Protein AF-A0A6D2JZU4-F1 (afdb_monomer_lite)

InterPro domains:
  IPR001251 CRAL-TRIO lipid binding domain [PF00650] (1-84)
  IPR001251 CRAL-TRIO lipid binding domain [PS50191] (1-86)
  IPR001251 CRAL-TRIO lipid binding domain [cd00170] (1-84)
  IPR036865 CRAL-TRIO lipid binding domain superfamily [G3DSA:3.40.525.10] (1-86)
  IPR036865 CRAL-TRIO lipid binding domain superfamily [SSF52087] (1-85)
  IPR052578 Phosphatidylinositol Transfer CRAL-TRIO Domain-Containing Protein [PTHR45824] (1-85)

pLDDT: mean 77.16, std 12.14, range [35.0, 92.06]

Structure (mmCIF, N/CA/C/O backbone):
data_AF-A0A6D2JZU4-F1
#
_entry.id   AF-A0A6D2JZU4-F1
#
loop_
_atom_site.group_PDB
_atom_site.id
_atom_site.type_symbol
_atom_site.label_atom_id
_atom_site.label_alt_id
_atom_site.label_comp_id
_atom_site.label_asym_id
_atom_site.label_entity_id
_atom_site.label_seq_id
_atom_site.pdbx_PDB_ins_code
_atom_site.Cartn_x
_atom_site.Cartn_y
_atom_site.Cartn_z
_atom_site.occupancy
_atom_site.B_iso_or_equiv
_atom_site.auth_seq_id
_atom_site.auth_comp_id
_atom_site.auth_asym_id
_atom_site.auth_atom_id
_atom_site.pdbx_PDB_model_num
ATOM 1 N N . MET A 1 1 ? 5.532 11.090 -5.538 1.00 83.31 1 MET A N 1
ATOM 2 C CA . MET A 1 1 ? 5.057 11.039 -4.135 1.00 83.31 1 MET A CA 1
ATOM 3 C C . MET A 1 1 ? 3.892 11.962 -3.827 1.00 83.31 1 MET A C 1
ATOM 5 O O . MET A 1 1 ? 2.898 11.460 -3.330 1.00 83.31 1 MET A O 1
ATOM 9 N N . LYS A 1 2 ? 3.936 13.252 -4.184 1.00 87.19 2 LYS A N 1
ATOM 10 C CA . LYS A 1 2 ? 2.812 14.188 -3.959 1.00 87.19 2 LYS A CA 1
ATOM 11 C C . LYS A 1 2 ? 1.449 13.668 -4.451 1.00 87.19 2 LYS A C 1
ATOM 13 O O . LYS A 1 2 ? 0.461 13.786 -3.740 1.00 87.19 2 LYS A O 1
ATOM 18 N N . HIS A 1 3 ? 1.424 13.025 -5.620 1.00 87.06 3 HIS A N 1
ATOM 19 C CA . HIS A 1 3 ? 0.204 12.429 -6.168 1.00 87.06 3 HIS A CA 1
ATOM 20 C C . HIS A 1 3 ? -0.383 11.320 -5.273 1.00 87.06 3 HIS A C 1
ATOM 22 O O . HIS A 1 3 ? -1.597 11.276 -5.099 1.00 87.06 3 HIS A O 1
ATOM 28 N N . LEU A 1 4 ? 0.453 10.467 -4.667 1.00 86.00 4 LEU A N 1
ATOM 29 C CA . LEU A 1 4 ? -0.013 9.417 -3.754 1.00 86.00 4 LEU A CA 1
ATOM 30 C C . LEU A 1 4 ? -0.692 10.033 -2.527 1.00 86.00 4 LEU A C 1
ATOM 32 O O . LEU A 1 4 ? -1.799 9.645 -2.189 1.00 86.00 4 LEU A O 1
ATOM 36 N N . VAL A 1 5 ? -0.054 11.025 -1.900 1.00 89.62 5 VAL A N 1
ATOM 37 C CA . VAL A 1 5 ? -0.605 11.708 -0.717 1.00 89.62 5 VAL A CA 1
ATOM 38 C C . VAL A 1 5 ? -1.952 12.359 -1.035 1.00 89.62 5 VAL A C 1
ATOM 40 O O . VAL A 1 5 ? -2.893 12.228 -0.260 1.00 89.62 5 VAL A O 1
ATOM 43 N N . TYR A 1 6 ? -2.065 13.004 -2.199 1.00 91.81 6 TYR A N 1
ATOM 44 C CA . TYR A 1 6 ? -3.320 13.598 -2.655 1.00 91.81 6 TYR A CA 1
ATOM 45 C C . TYR A 1 6 ? -4.435 12.554 -2.830 1.00 91.81 6 TYR A C 1
ATOM 47 O O . TYR A 1 6 ? -5.544 12.756 -2.342 1.00 91.81 6 TYR A O 1
ATOM 55 N N . LEU A 1 7 ? -4.136 11.422 -3.479 1.00 90.25 7 LEU A N 1
ATOM 56 C CA . LEU A 1 7 ? -5.107 10.338 -3.659 1.00 90.25 7 LEU A CA 1
ATOM 57 C C . LEU A 1 7 ? -5.547 9.736 -2.323 1.00 90.25 7 LEU A C 1
ATOM 59 O O . LEU A 1 7 ? -6.736 9.513 -2.134 1.00 90.25 7 LEU A O 1
ATOM 63 N N . LEU A 1 8 ? -4.614 9.520 -1.392 1.00 88.88 8 LEU A N 1
ATOM 64 C CA . LEU A 1 8 ? -4.923 8.983 -0.066 1.00 88.88 8 LEU A CA 1
ATOM 65 C C . LEU A 1 8 ? -5.808 9.933 0.740 1.00 88.88 8 LEU A C 1
ATOM 67 O O . LEU A 1 8 ? -6.811 9.498 1.297 1.00 88.88 8 LEU A O 1
ATOM 71 N N . GLY A 1 9 ? -5.474 11.226 0.768 1.00 89.25 9 GLY A N 1
ATOM 72 C CA . GLY A 1 9 ? -6.284 12.230 1.459 1.00 89.25 9 GLY A CA 1
ATOM 73 C C . GLY A 1 9 ? -7.711 12.275 0.917 1.00 89.25 9 GLY A C 1
ATOM 74 O O . GLY A 1 9 ? -8.664 12.219 1.688 1.00 89.25 9 GLY A O 1
ATOM 75 N N . ASN A 1 10 ? -7.864 12.281 -0.408 1.00 92.06 10 ASN A N 1
ATOM 76 C CA . ASN A 1 10 ? -9.184 12.245 -1.029 1.00 92.06 10 ASN A CA 1
ATOM 77 C C . ASN A 1 10 ? -9.927 10.936 -0.762 1.00 92.06 10 ASN A C 1
ATOM 79 O O . ASN A 1 10 ? -11.120 10.977 -0.491 1.00 92.06 10 ASN A O 1
ATOM 83 N N . ALA A 1 11 ? -9.257 9.785 -0.826 1.00 88.94 11 ALA A N 1
ATOM 84 C CA . ALA A 1 11 ? -9.896 8.499 -0.561 1.00 88.94 11 ALA A CA 1
ATOM 85 C C . ALA A 1 11 ? -10.458 8.439 0.866 1.00 88.94 11 ALA A C 1
ATOM 87 O O . ALA A 1 11 ? -11.596 8.027 1.045 1.00 88.94 11 ALA A O 1
ATOM 88 N N . ILE A 1 12 ? -9.699 8.922 1.857 1.00 88.25 12 ILE A N 1
ATOM 89 C CA . ILE A 1 12 ? -10.136 8.972 3.260 1.00 88.25 12 ILE A CA 1
ATOM 90 C C . ILE A 1 12 ? -11.326 9.918 3.439 1.00 88.25 12 ILE A C 1
ATOM 92 O O . ILE A 1 12 ? -12.278 9.567 4.122 1.00 88.25 12 ILE A O 1
ATOM 96 N N . LEU A 1 13 ? -11.299 11.094 2.806 1.00 90.31 13 LEU A N 1
ATOM 97 C CA . LEU A 1 13 ? -12.402 12.060 2.885 1.00 90.31 13 LEU A CA 1
ATOM 98 C C . LEU A 1 13 ? -13.712 11.552 2.267 1.00 90.31 13 LEU A C 1
ATOM 100 O O . LEU A 1 13 ? -14.765 12.100 2.567 1.00 90.31 13 LEU A O 1
ATOM 104 N N . ASN A 1 14 ? -13.644 10.552 1.386 1.00 91.06 14 ASN A N 1
ATOM 105 C CA . ASN A 1 14 ? -14.806 9.972 0.714 1.00 91.06 14 ASN A CA 1
ATOM 106 C C . ASN A 1 14 ? -15.202 8.598 1.283 1.00 91.06 14 ASN A C 1
ATOM 108 O O . ASN A 1 14 ? -16.024 7.908 0.677 1.00 91.06 14 ASN A O 1
ATOM 112 N N . LEU A 1 15 ? -14.618 8.175 2.409 1.00 89.25 15 LEU A N 1
ATOM 113 C CA . LEU A 1 15 ? -15.080 6.980 3.107 1.00 89.25 15 LEU A CA 1
ATOM 114 C C . LEU A 1 15 ? -16.470 7.228 3.722 1.00 89.25 15 LEU A C 1
ATOM 116 O O . LEU A 1 15 ? -16.728 8.330 4.207 1.00 89.25 15 LEU A O 1
ATOM 120 N N . PRO A 1 16 ? -17.362 6.222 3.718 1.00 91.75 16 PRO A N 1
ATOM 121 C CA . PRO A 1 16 ? -18.575 6.246 4.531 1.00 91.75 16 PRO A CA 1
ATOM 122 C C . PRO A 1 16 ? -18.265 6.456 6.020 1.00 91.75 16 PRO A C 1
ATOM 124 O O . PRO A 1 16 ? -17.217 6.019 6.495 1.00 91.75 16 PRO A O 1
ATOM 127 N N . ASP A 1 17 ? -19.194 7.066 6.761 1.00 85.69 17 ASP A N 1
ATOM 128 C CA . ASP A 1 17 ? -19.010 7.441 8.175 1.00 85.69 17 ASP A CA 1
ATOM 129 C C . ASP A 1 17 ? -18.667 6.256 9.106 1.00 85.69 17 ASP A C 1
ATOM 131 O O . ASP A 1 17 ? -18.112 6.453 10.185 1.00 85.69 17 ASP A O 1
ATOM 135 N N . ASP A 1 18 ? -18.986 5.024 8.703 1.00 87.44 18 ASP A N 1
ATOM 136 C CA . ASP A 1 18 ? -18.742 3.779 9.438 1.00 87.44 18 ASP A CA 1
ATOM 137 C C . ASP A 1 18 ? -17.519 2.986 8.937 1.00 87.44 18 ASP A C 1
ATOM 139 O O . ASP A 1 18 ? -17.230 1.902 9.447 1.00 87.44 18 ASP A O 1
ATOM 143 N N . GLN A 1 19 ? -16.801 3.496 7.934 1.00 86.88 19 GLN A N 1
ATOM 144 C CA . GLN A 1 19 ? -15.672 2.810 7.311 1.00 86.88 19 GLN A CA 1
ATOM 145 C C . GLN A 1 19 ? -14.365 3.545 7.585 1.00 86.88 19 GLN A C 1
ATOM 147 O O . GLN A 1 19 ? -14.097 4.627 7.074 1.00 86.88 19 GLN A O 1
ATOM 152 N N . GLU A 1 20 ? -13.490 2.902 8.350 1.00 85.00 20 GLU A N 1
ATOM 153 C CA . GLU A 1 20 ? -12.166 3.437 8.672 1.00 85.00 20 GLU A CA 1
ATOM 154 C C . GLU A 1 20 ? -11.056 2.948 7.738 1.00 85.00 20 GLU A C 1
ATOM 156 O O . GLU A 1 20 ? -9.936 3.475 7.764 1.00 85.00 20 GLU A O 1
ATOM 161 N N . GLN A 1 21 ? -11.353 1.925 6.936 1.00 85.75 21 GLN A N 1
ATOM 162 C CA . GLN A 1 21 ? -10.391 1.219 6.105 1.00 85.75 21 GLN A CA 1
ATOM 163 C C . GLN A 1 21 ? -10.885 1.111 4.661 1.00 85.75 21 GLN A C 1
ATOM 165 O O . GLN A 1 21 ? -12.079 1.118 4.381 1.00 85.75 21 GLN A O 1
ATOM 170 N N . MET A 1 22 ? -9.948 0.978 3.729 1.00 86.56 22 MET A N 1
ATOM 171 C CA . MET A 1 22 ? -10.217 0.865 2.297 1.00 86.56 22 MET A CA 1
ATOM 172 C C . MET A 1 22 ? -9.546 -0.373 1.700 1.00 86.56 22 MET A C 1
ATOM 174 O O . MET A 1 22 ? -8.504 -0.838 2.172 1.00 86.56 22 MET A O 1
ATOM 178 N N . CYS A 1 23 ? -10.148 -0.889 0.629 1.00 86.12 23 CYS A N 1
ATOM 179 C CA . CYS A 1 23 ? -9.589 -1.962 -0.186 1.00 86.12 23 CYS A CA 1
ATOM 180 C C . CYS A 1 23 ? -8.816 -1.365 -1.360 1.00 86.12 23 CYS A C 1
ATOM 182 O O . CYS A 1 23 ? -9.293 -0.430 -2.003 1.00 86.12 23 CYS A O 1
ATOM 184 N N . TRP A 1 24 ? -7.631 -1.891 -1.654 1.00 85.62 24 TRP A N 1
ATOM 185 C CA . TRP A 1 24 ? -6.805 -1.412 -2.761 1.00 85.62 24 TRP A CA 1
ATOM 186 C C . TRP A 1 24 ? -6.762 -2.444 -3.875 1.00 85.62 24 TRP A C 1
ATOM 188 O O . TRP A 1 24 ? -6.554 -3.623 -3.613 1.00 85.62 24 TRP A O 1
ATOM 198 N N . LEU A 1 25 ? -6.901 -1.995 -5.118 1.00 87.31 25 LEU A N 1
ATOM 199 C CA . LEU A 1 25 ? -6.593 -2.790 -6.299 1.00 87.31 25 LEU A CA 1
ATOM 200 C C . LEU A 1 25 ? -5.337 -2.207 -6.940 1.00 87.31 25 LEU A C 1
ATOM 202 O O . LEU A 1 25 ? -5.334 -1.052 -7.361 1.00 87.31 25 LEU A O 1
ATOM 206 N N . ILE A 1 26 ? -4.271 -2.998 -6.985 1.00 83.69 26 ILE A N 1
ATOM 207 C CA . ILE A 1 26 ? -3.004 -2.611 -7.598 1.00 83.69 26 ILE A CA 1
ATOM 208 C C . ILE A 1 26 ? -2.846 -3.424 -8.875 1.00 83.69 26 ILE A C 1
ATOM 210 O O . ILE A 1 26 ? -2.663 -4.641 -8.827 1.00 83.69 26 ILE A O 1
ATOM 214 N N . ASP A 1 27 ? -2.941 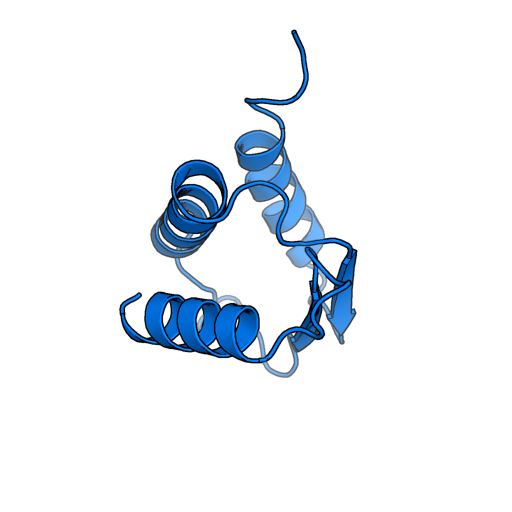-2.737 -10.007 1.00 84.12 27 ASP A N 1
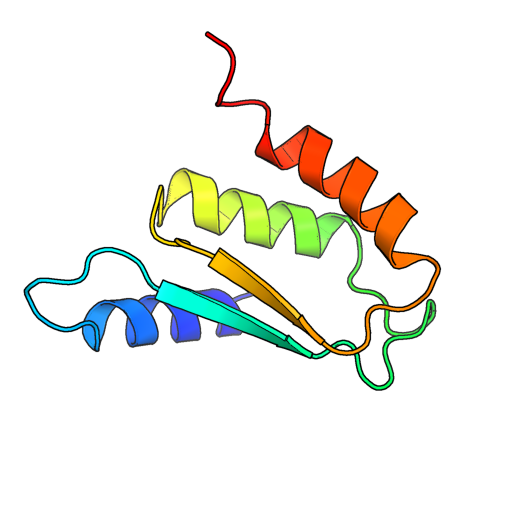ATOM 215 C CA . ASP A 1 27 ? -2.749 -3.318 -11.330 1.00 84.12 27 ASP A CA 1
ATOM 216 C C . ASP A 1 27 ? -1.263 -3.288 -11.712 1.00 84.12 27 ASP A C 1
ATOM 218 O O . ASP A 1 27 ? -0.642 -2.224 -11.754 1.00 84.12 27 ASP A O 1
ATOM 222 N N . PHE A 1 28 ? -0.692 -4.468 -11.957 1.00 80.81 28 PHE A N 1
ATOM 223 C CA . PHE A 1 28 ? 0.687 -4.645 -12.414 1.00 80.81 28 PHE A CA 1
ATOM 224 C C . PHE A 1 28 ? 0.785 -4.966 -13.910 1.00 80.81 28 PHE A C 1
ATOM 226 O O . PHE A 1 28 ? 1.844 -5.384 -14.385 1.00 80.81 28 PHE A O 1
ATOM 233 N N . THR A 1 29 ? -0.293 -4.785 -14.670 1.00 82.69 29 THR A N 1
ATOM 234 C CA . THR A 1 29 ? -0.256 -4.913 -16.127 1.00 82.69 29 THR A CA 1
ATOM 235 C C . THR A 1 29 ? 0.826 -3.990 -16.696 1.00 82.69 29 THR A C 1
ATOM 237 O O . THR A 1 29 ? 0.984 -2.848 -16.269 1.00 82.69 29 THR A O 1
ATOM 240 N N . ASP A 1 30 ? 1.645 -4.535 -17.596 1.00 78.44 30 ASP A N 1
ATOM 241 C CA . ASP A 1 30 ? 2.825 -3.886 -18.186 1.00 78.44 30 ASP A CA 1
ATOM 242 C C . ASP A 1 30 ? 3.947 -3.493 -17.201 1.00 78.44 30 ASP A C 1
ATOM 244 O O . ASP A 1 30 ? 4.880 -2.753 -17.545 1.00 78.44 30 ASP A O 1
ATOM 248 N N . TRP A 1 31 ? 3.934 -4.031 -15.977 1.00 73.62 31 TRP A N 1
ATOM 249 C CA . TRP A 1 31 ? 5.036 -3.837 -15.038 1.00 73.62 31 TRP A CA 1
ATOM 250 C C . TRP A 1 31 ? 6.252 -4.679 -15.436 1.00 73.62 31 TRP A C 1
ATOM 252 O O . TRP A 1 31 ? 6.246 -5.911 -15.405 1.00 73.62 31 TRP A O 1
ATOM 262 N N . THR A 1 32 ? 7.339 -3.997 -15.781 1.00 66.88 32 THR A N 1
ATOM 263 C CA . THR A 1 32 ? 8.626 -4.585 -16.163 1.00 66.88 32 THR A CA 1
ATOM 264 C C . THR A 1 32 ? 9.713 -4.133 -15.192 1.00 66.88 32 THR A C 1
ATOM 266 O O . THR A 1 32 ? 9.561 -3.146 -14.481 1.00 66.88 32 THR A O 1
ATOM 269 N N . LEU A 1 33 ? 10.865 -4.808 -15.186 1.00 63.44 33 LEU A N 1
ATOM 270 C CA . LEU A 1 33 ? 12.040 -4.371 -14.416 1.00 63.44 33 LEU A CA 1
ATOM 271 C C . LEU A 1 33 ? 12.482 -2.938 -14.775 1.00 63.44 33 LEU A C 1
ATOM 273 O O . LEU A 1 33 ? 12.873 -2.180 -13.889 1.00 63.44 33 LEU A O 1
ATOM 277 N N . SER A 1 34 ? 12.360 -2.544 -16.046 1.00 62.06 34 SER A N 1
ATOM 278 C CA . SER A 1 34 ? 12.641 -1.185 -16.534 1.00 62.06 34 SER A CA 1
ATOM 279 C C . SER A 1 34 ? 11.606 -0.141 -16.108 1.00 62.06 34 SER A C 1
ATOM 281 O O . SER A 1 34 ? 11.941 1.037 -16.032 1.00 62.06 34 SER A O 1
ATOM 283 N N . THR A 1 35 ? 10.371 -0.554 -15.813 1.00 61.41 35 THR A N 1
ATOM 284 C CA . THR A 1 35 ? 9.309 0.310 -15.266 1.00 61.41 35 THR A CA 1
ATOM 285 C C . THR A 1 35 ? 9.104 0.093 -13.765 1.00 61.41 35 THR A C 1
ATOM 287 O O . THR A 1 35 ? 8.147 0.607 -13.183 1.00 61.41 35 THR A O 1
ATOM 290 N N . SER A 1 36 ? 10.010 -0.651 -13.116 1.00 64.00 36 SER A N 1
ATOM 291 C CA . SER A 1 36 ? 9.876 -0.985 -11.705 1.00 64.00 36 SER A CA 1
ATOM 292 C C . SER A 1 36 ? 10.019 0.262 -10.840 1.00 64.00 36 SER A C 1
ATOM 294 O O . SER A 1 36 ? 10.889 1.113 -11.046 1.00 64.00 36 SER A O 1
ATOM 296 N N . VAL A 1 37 ? 9.135 0.378 -9.850 1.00 64.38 37 VAL A N 1
ATOM 297 C CA . VAL A 1 37 ? 9.223 1.445 -8.855 1.00 64.38 37 VAL A CA 1
ATOM 298 C C . VAL A 1 37 ? 10.548 1.268 -8.112 1.00 64.38 37 VAL A C 1
ATOM 300 O O . VAL A 1 37 ? 10.774 0.193 -7.546 1.00 64.38 37 VAL A O 1
ATOM 303 N N . PRO A 1 38 ? 11.424 2.290 -8.060 1.00 68.50 38 PRO A N 1
ATOM 304 C CA . PRO A 1 38 ? 12.645 2.201 -7.279 1.00 68.50 38 PRO A CA 1
ATOM 305 C C . PRO A 1 38 ? 12.306 1.815 -5.840 1.00 68.50 38 PRO A C 1
ATOM 307 O O . PRO A 1 38 ? 11.401 2.398 -5.240 1.00 68.50 38 PRO A O 1
ATOM 310 N N . ILE A 1 39 ? 13.057 0.881 -5.251 1.00 67.94 39 ILE A N 1
ATOM 311 C CA . ILE A 1 39 ? 12.842 0.406 -3.868 1.00 67.94 39 ILE A CA 1
ATOM 312 C C . ILE A 1 39 ? 12.713 1.584 -2.887 1.00 67.94 39 ILE A C 1
ATOM 314 O O . ILE A 1 39 ? 11.901 1.555 -1.964 1.00 67.94 39 ILE A O 1
ATOM 318 N N . LYS A 1 40 ? 13.458 2.670 -3.130 1.00 72.88 40 LYS A N 1
ATOM 319 C CA . LYS A 1 40 ? 13.379 3.917 -2.359 1.00 72.88 40 LYS A CA 1
ATOM 320 C C . LYS A 1 40 ? 11.972 4.530 -2.353 1.00 72.88 40 LYS A C 1
ATOM 322 O O . LYS A 1 40 ? 11.508 4.935 -1.293 1.00 72.88 40 LYS A O 1
ATOM 327 N N . SER A 1 41 ? 11.304 4.582 -3.503 1.00 78.00 41 SER A N 1
ATOM 328 C CA . SER A 1 41 ? 9.952 5.132 -3.639 1.00 78.00 41 SER A CA 1
ATOM 329 C C . SER A 1 41 ? 8.898 4.220 -3.017 1.00 78.00 41 SER A C 1
ATOM 331 O O . SER A 1 41 ? 7.984 4.717 -2.369 1.00 78.00 41 SER A O 1
ATOM 333 N N . ALA A 1 42 ? 9.054 2.897 -3.143 1.00 74.94 42 ALA A N 1
ATOM 334 C CA . ALA A 1 42 ? 8.198 1.942 -2.438 1.00 74.94 42 ALA A CA 1
ATOM 335 C C . ALA A 1 42 ? 8.320 2.110 -0.914 1.00 74.94 42 ALA A C 1
ATOM 337 O O . ALA A 1 42 ? 7.315 2.198 -0.213 1.00 74.94 42 ALA A O 1
ATOM 338 N N . ARG A 1 43 ? 9.550 2.253 -0.405 1.00 75.56 43 ARG A N 1
ATOM 339 C CA . ARG A 1 43 ? 9.812 2.501 1.018 1.00 75.56 43 ARG A CA 1
ATOM 340 C C . ARG A 1 43 ? 9.213 3.821 1.498 1.00 75.56 43 ARG A C 1
ATOM 342 O O . ARG A 1 43 ? 8.662 3.877 2.589 1.00 75.56 43 ARG A O 1
ATOM 349 N N . GLU A 1 44 ? 9.317 4.879 0.702 1.00 83.81 44 GLU A N 1
ATOM 350 C CA . GLU A 1 44 ? 8.733 6.181 1.032 1.00 83.81 44 GLU A CA 1
ATOM 351 C C . GLU A 1 44 ? 7.200 6.118 1.081 1.00 83.81 44 GLU A C 1
ATOM 353 O O . GLU A 1 44 ? 6.605 6.628 2.027 1.00 83.81 44 GLU A O 1
ATOM 358 N N . ALA A 1 45 ? 6.566 5.416 0.136 1.00 82.31 45 ALA A N 1
ATOM 359 C CA . ALA A 1 45 ? 5.125 5.170 0.149 1.00 82.31 45 ALA A CA 1
ATOM 360 C C . ALA A 1 45 ? 4.681 4.391 1.400 1.00 82.31 45 ALA A C 1
ATOM 362 O O . ALA A 1 45 ? 3.746 4.810 2.078 1.00 82.31 45 ALA A O 1
ATOM 363 N N . ILE A 1 46 ? 5.387 3.308 1.748 1.00 78.75 46 ILE A N 1
ATOM 364 C CA . ILE A 1 46 ? 5.128 2.523 2.969 1.00 78.75 46 ILE A CA 1
ATOM 365 C C . ILE A 1 46 ? 5.286 3.396 4.217 1.00 78.75 46 ILE A C 1
ATOM 367 O O . ILE A 1 46 ? 4.420 3.391 5.087 1.00 78.75 46 ILE A O 1
ATOM 371 N N . ASN A 1 47 ? 6.350 4.198 4.287 1.00 83.25 47 ASN A N 1
ATOM 372 C CA . ASN A 1 47 ? 6.612 5.085 5.418 1.00 83.25 47 ASN A CA 1
ATOM 373 C C . ASN A 1 47 ? 5.536 6.173 5.574 1.00 83.25 47 ASN A C 1
ATOM 375 O O . ASN A 1 47 ? 5.191 6.547 6.694 1.00 83.25 47 ASN A O 1
ATOM 379 N N . ILE A 1 48 ? 4.996 6.689 4.466 1.00 84.56 48 ILE A N 1
ATOM 380 C CA . ILE A 1 48 ? 3.855 7.613 4.494 1.00 84.56 48 ILE A CA 1
ATOM 381 C C . ILE A 1 48 ? 2.634 6.907 5.084 1.00 84.56 48 ILE A C 1
ATOM 383 O O . ILE A 1 48 ? 2.036 7.439 6.016 1.00 84.56 48 ILE A O 1
ATOM 387 N N . LEU A 1 49 ? 2.304 5.708 4.596 1.00 78.88 49 LEU A N 1
ATOM 388 C CA . LEU A 1 49 ? 1.152 4.942 5.074 1.00 78.88 49 LEU A CA 1
ATOM 389 C C . LEU A 1 49 ? 1.262 4.628 6.565 1.00 78.88 49 LEU A C 1
ATOM 391 O O . LEU A 1 49 ? 0.357 4.949 7.320 1.00 78.88 49 LEU A O 1
ATOM 395 N N . GLN A 1 50 ? 2.396 4.094 7.013 1.00 77.06 50 GLN A N 1
ATOM 396 C CA . GLN A 1 50 ? 2.580 3.704 8.411 1.00 77.06 50 GLN A CA 1
ATOM 397 C C . GLN A 1 50 ? 2.569 4.885 9.390 1.00 77.06 50 GLN A C 1
ATOM 399 O O . GLN A 1 50 ? 2.116 4.723 10.520 1.00 77.06 50 GLN A O 1
ATOM 404 N N . ASN A 1 51 ? 3.089 6.054 8.996 1.00 83.44 51 ASN A N 1
ATOM 405 C CA . ASN A 1 51 ? 3.229 7.185 9.920 1.00 83.44 51 ASN A CA 1
ATOM 406 C C . ASN A 1 51 ? 2.088 8.204 9.842 1.00 83.44 51 ASN A C 1
ATOM 408 O O . ASN A 1 51 ? 1.849 8.893 10.827 1.00 83.44 51 ASN A O 1
ATOM 412 N N . HIS A 1 52 ? 1.411 8.331 8.697 1.00 82.62 52 HIS A N 1
ATOM 413 C CA . HIS A 1 52 ? 0.368 9.349 8.494 1.00 82.62 52 HIS A CA 1
ATOM 414 C C . HIS A 1 52 ? -1.030 8.749 8.348 1.00 82.62 52 HIS A C 1
ATOM 416 O O . HIS A 1 52 ? -2.011 9.418 8.657 1.00 82.62 52 HIS A O 1
ATOM 422 N N . TYR A 1 53 ? -1.128 7.500 7.891 1.00 80.94 53 TYR A N 1
ATOM 423 C CA . TYR A 1 53 ? -2.397 6.824 7.628 1.00 80.94 53 TYR A CA 1
ATOM 424 C C . TYR A 1 53 ? -2.386 5.390 8.188 1.00 80.94 53 TYR A C 1
ATOM 426 O O . TYR A 1 53 ? -2.632 4.442 7.431 1.00 80.94 53 TYR A O 1
ATOM 434 N N . PRO A 1 54 ? -2.055 5.206 9.485 1.00 79.12 54 PRO A N 1
ATOM 435 C CA . PRO A 1 54 ? -1.965 3.877 10.072 1.00 79.12 54 PRO A CA 1
ATOM 436 C C . PRO A 1 54 ? -3.311 3.158 9.963 1.00 79.12 54 PRO A C 1
ATOM 438 O O . PRO A 1 54 ? -4.365 3.784 10.049 1.00 79.12 54 PRO A O 1
ATOM 441 N N . GLU A 1 55 ? -3.254 1.846 9.732 1.00 79.25 55 GLU A N 1
ATOM 442 C CA . GLU A 1 55 ? -4.420 0.947 9.737 1.00 79.25 55 GLU A CA 1
ATOM 443 C C . GLU A 1 55 ? -5.510 1.267 8.695 1.00 79.25 55 GLU A C 1
ATOM 445 O O . GLU A 1 55 ? -6.570 0.657 8.716 1.00 79.25 55 GLU A O 1
ATOM 450 N N . ARG A 1 56 ? -5.258 2.152 7.719 1.00 83.75 56 ARG A N 1
ATOM 451 C CA . ARG A 1 56 ? -6.244 2.506 6.676 1.00 83.75 56 ARG A CA 1
ATOM 452 C C . ARG A 1 56 ? -6.398 1.465 5.565 1.00 83.75 56 ARG A C 1
ATOM 454 O O . ARG A 1 56 ? -7.370 1.518 4.819 1.00 83.75 56 ARG A O 1
ATOM 461 N N . LEU A 1 57 ? -5.462 0.531 5.420 1.00 83.31 57 LEU A N 1
ATOM 462 C CA . LEU A 1 57 ? -5.529 -0.531 4.413 1.00 83.31 57 LEU A CA 1
ATOM 463 C C . LEU A 1 57 ? -6.136 -1.799 5.027 1.00 83.31 57 LEU A C 1
ATOM 465 O O . LEU A 1 57 ? -5.471 -2.453 5.824 1.00 83.31 57 LEU A O 1
ATOM 469 N N . ALA A 1 58 ? -7.356 -2.165 4.623 1.00 83.50 58 ALA A N 1
ATOM 470 C CA . ALA A 1 58 ? -7.980 -3.425 5.045 1.00 83.50 58 ALA A CA 1
ATOM 471 C C . ALA A 1 58 ? -7.425 -4.617 4.254 1.00 83.50 58 ALA A C 1
ATOM 473 O O . ALA A 1 58 ? -7.022 -5.633 4.814 1.00 83.50 58 ALA A O 1
ATOM 474 N N . VAL A 1 59 ? -7.402 -4.489 2.926 1.00 80.44 59 VAL A N 1
ATOM 475 C CA . VAL A 1 59 ? -6.955 -5.542 2.008 1.00 80.44 59 VAL A CA 1
ATOM 476 C C . VAL A 1 59 ? -6.393 -4.928 0.731 1.00 80.44 59 VAL A C 1
ATOM 478 O O . VAL A 1 59 ? -6.881 -3.905 0.251 1.00 80.44 59 VAL A O 1
ATOM 481 N N . ALA A 1 60 ? -5.371 -5.567 0.164 1.00 83.06 60 ALA A N 1
ATOM 482 C CA . ALA A 1 60 ? -4.825 -5.226 -1.142 1.00 83.06 60 ALA A CA 1
ATOM 483 C C . ALA A 1 60 ? -4.966 -6.414 -2.102 1.00 83.06 60 ALA A C 1
ATOM 485 O O . ALA A 1 60 ? -4.441 -7.498 -1.850 1.00 83.06 60 ALA A O 1
ATOM 486 N N . PHE A 1 61 ? -5.647 -6.187 -3.219 1.00 84.12 61 PHE A N 1
ATOM 487 C CA . PHE A 1 61 ? -5.738 -7.094 -4.351 1.00 84.12 61 PHE A CA 1
ATOM 488 C C . PHE A 1 61 ? -4.677 -6.719 -5.377 1.00 84.12 61 PHE A C 1
ATOM 490 O O . PHE A 1 61 ? -4.574 -5.567 -5.799 1.00 84.12 61 PHE A O 1
ATOM 497 N N . LEU A 1 62 ? -3.880 -7.702 -5.777 1.00 85.12 62 LEU A N 1
ATOM 498 C CA . LEU A 1 62 ? -2.789 -7.522 -6.724 1.00 85.12 62 LEU A CA 1
ATOM 499 C C . LEU A 1 62 ? -3.193 -8.195 -8.030 1.00 85.12 62 LEU A C 1
ATOM 501 O O . LEU A 1 62 ? -3.333 -9.418 -8.080 1.00 85.12 62 LEU A O 1
ATOM 505 N N . TYR A 1 63 ? -3.411 -7.402 -9.071 1.00 86.56 63 TYR A N 1
ATOM 506 C CA . TYR A 1 63 ? -3.833 -7.903 -10.370 1.00 86.56 63 TYR A CA 1
ATOM 507 C C . TYR A 1 63 ? -2.631 -8.050 -11.305 1.00 86.56 63 TYR A C 1
ATOM 509 O O . TYR A 1 63 ? -1.822 -7.134 -11.434 1.00 86.56 63 TYR A O 1
ATOM 517 N N . ASN A 1 64 ? -2.514 -9.224 -11.935 1.00 86.44 64 ASN A N 1
ATOM 518 C CA . ASN A 1 64 ? -1.441 -9.586 -12.867 1.00 86.44 64 ASN A CA 1
ATOM 519 C C . ASN A 1 64 ? -0.000 -9.335 -12.346 1.00 86.44 64 ASN A C 1
ATOM 521 O O . ASN A 1 64 ? 0.814 -8.741 -13.057 1.00 86.44 64 ASN A O 1
ATOM 525 N N . PRO A 1 65 ? 0.354 -9.752 -11.110 1.00 81.88 65 PRO A N 1
ATOM 526 C CA . PRO A 1 65 ? 1.689 -9.504 -10.586 1.00 81.88 65 PRO A CA 1
ATOM 527 C C . PRO A 1 65 ? 2.749 -10.266 -11.409 1.00 81.88 65 PRO A C 1
ATOM 529 O O . PRO A 1 65 ? 2.595 -11.463 -11.672 1.00 81.88 65 PRO A O 1
ATOM 532 N N . PRO A 1 66 ? 3.859 -9.619 -11.799 1.00 77.44 66 PRO A N 1
ATOM 533 C CA . PRO A 1 66 ? 4.927 -10.269 -12.548 1.00 77.44 66 PRO A CA 1
ATOM 534 C C . PRO A 1 66 ? 5.620 -11.319 -11.682 1.00 77.44 66 PRO A C 1
ATOM 536 O O . PRO A 1 66 ? 5.660 -11.203 -10.463 1.00 77.44 66 PRO A O 1
ATOM 539 N N . ARG A 1 67 ? 6.260 -12.323 -12.292 1.00 73.25 67 ARG A N 1
ATOM 540 C CA . ARG A 1 67 ? 6.921 -13.419 -11.545 1.00 73.25 67 ARG A CA 1
ATOM 541 C C . ARG A 1 67 ? 7.957 -12.945 -10.516 1.00 73.25 67 ARG A C 1
ATOM 543 O O . ARG A 1 67 ? 8.170 -13.608 -9.509 1.00 73.25 67 ARG A O 1
ATOM 550 N N . LEU A 1 68 ? 8.592 -11.793 -10.747 1.00 68.69 68 LEU A N 1
ATOM 551 C CA . LEU A 1 68 ? 9.553 -11.199 -9.811 1.00 68.69 68 LEU A CA 1
ATOM 552 C C . LEU A 1 68 ? 8.886 -10.516 -8.598 1.00 68.69 68 LEU A C 1
ATOM 554 O O . LEU A 1 68 ? 9.567 -10.176 -7.629 1.00 68.69 68 LEU A O 1
ATOM 558 N N . PHE A 1 69 ? 7.564 -10.334 -8.624 1.00 71.69 69 PHE A N 1
ATOM 559 C CA . PHE A 1 69 ? 6.801 -9.711 -7.549 1.00 71.69 69 PHE A CA 1
ATOM 560 C C . PHE A 1 69 ? 7.030 -10.406 -6.207 1.00 71.69 69 PHE A C 1
ATOM 562 O O . PHE A 1 69 ? 7.163 -9.720 -5.205 1.00 71.69 69 PHE A O 1
ATOM 569 N N . GLU A 1 70 ? 7.176 -11.733 -6.163 1.00 74.12 70 GLU A N 1
ATOM 570 C CA . GLU A 1 70 ? 7.437 -12.440 -4.902 1.00 74.12 70 GLU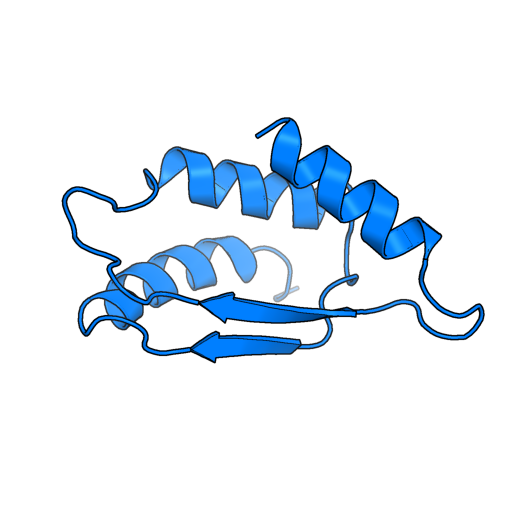 A CA 1
ATOM 571 C C . GLU A 1 70 ? 8.726 -1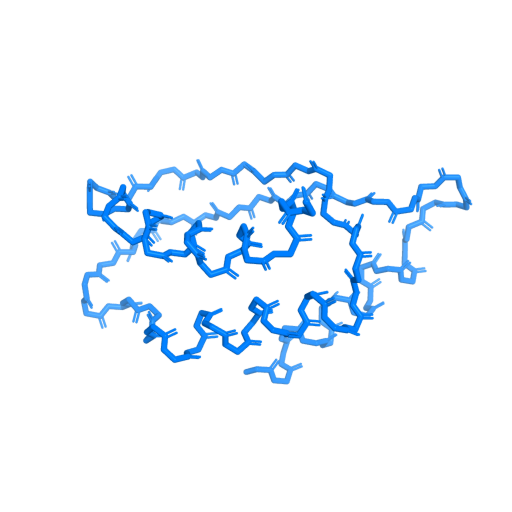1.980 -4.204 1.00 74.12 70 GLU A C 1
ATOM 573 O O . GLU A 1 70 ? 8.758 -11.844 -2.980 1.00 74.12 70 GLU A O 1
ATOM 578 N N . AL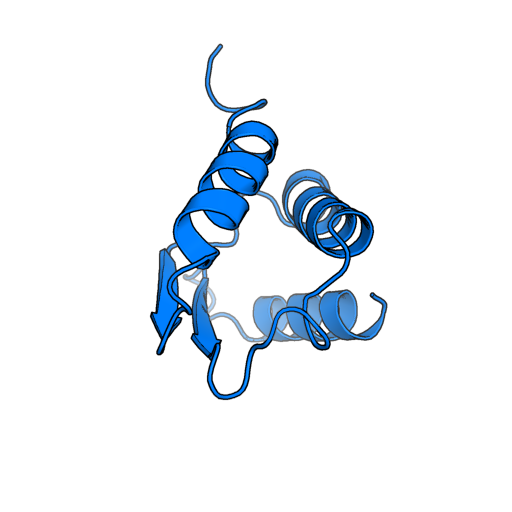A A 1 71 ? 9.795 -11.716 -4.962 1.00 68.69 71 ALA A N 1
ATOM 579 C CA . ALA A 1 71 ? 11.055 -11.231 -4.403 1.00 68.69 71 ALA A CA 1
ATOM 580 C C . ALA A 1 71 ? 10.913 -9.794 -3.882 1.00 68.69 71 ALA A C 1
ATOM 582 O O . ALA A 1 71 ? 11.360 -9.484 -2.778 1.00 68.69 71 ALA A O 1
ATOM 583 N N . PHE A 1 72 ? 10.231 -8.933 -4.643 1.00 71.25 72 PHE A N 1
ATOM 584 C CA . PHE A 1 72 ? 9.902 -7.575 -4.213 1.00 71.25 72 PHE A CA 1
ATOM 585 C C . PHE A 1 72 ? 9.002 -7.575 -2.969 1.00 71.25 72 PHE A C 1
ATOM 587 O O . PHE A 1 72 ? 9.262 -6.844 -2.016 1.00 71.25 72 PHE A O 1
ATOM 594 N N . TRP A 1 73 ? 7.991 -8.441 -2.938 1.00 74.38 73 TRP A N 1
ATOM 595 C CA . TRP A 1 73 ? 7.055 -8.575 -1.831 1.00 74.38 73 TRP A CA 1
ATOM 596 C C . TRP A 1 73 ? 7.736 -9.071 -0.559 1.00 74.38 73 TRP A C 1
ATOM 598 O O . TRP A 1 73 ? 7.455 -8.543 0.507 1.00 74.38 73 TRP A O 1
ATOM 608 N N . LYS A 1 74 ? 8.692 -10.006 -0.646 1.00 73.19 74 LYS A N 1
ATOM 609 C CA . LYS A 1 74 ? 9.517 -10.412 0.510 1.00 73.19 74 LYS A CA 1
ATOM 610 C C . LYS A 1 74 ? 10.289 -9.233 1.107 1.00 73.19 74 LYS A C 1
ATOM 612 O O . LYS A 1 74 ? 10.322 -9.082 2.326 1.00 73.19 74 LYS A O 1
ATOM 617 N N . ILE A 1 75 ? 10.870 -8.388 0.254 1.00 66.94 75 ILE A N 1
ATOM 618 C CA . ILE A 1 75 ? 11.598 -7.183 0.674 1.00 66.94 75 ILE A CA 1
ATOM 619 C C . ILE A 1 75 ? 10.634 -6.182 1.325 1.00 66.94 75 ILE A C 1
ATOM 621 O O . ILE A 1 75 ? 10.893 -5.705 2.423 1.00 66.94 75 ILE A O 1
ATOM 625 N N . VAL A 1 76 ? 9.501 -5.894 0.680 1.00 68.44 76 VAL A N 1
ATOM 626 C CA . VAL A 1 76 ? 8.472 -4.978 1.196 1.00 68.44 76 VAL A CA 1
ATOM 627 C C . VAL A 1 76 ? 7.888 -5.468 2.517 1.00 68.44 76 VAL A C 1
ATOM 629 O O . VAL A 1 76 ? 7.809 -4.688 3.461 1.00 68.44 76 VAL A O 1
ATOM 632 N N . LYS A 1 77 ? 7.536 -6.753 2.617 1.00 68.69 77 LYS A N 1
ATOM 633 C CA . LYS A 1 77 ? 6.975 -7.363 3.825 1.00 68.69 77 LYS A CA 1
ATOM 634 C C . LYS A 1 77 ? 7.905 -7.192 5.023 1.00 68.69 77 LYS A C 1
ATOM 636 O O . LYS A 1 77 ? 7.439 -6.779 6.074 1.00 68.69 77 LYS A O 1
ATOM 641 N N . TYR A 1 78 ? 9.211 -7.405 4.850 1.00 64.75 78 TYR A N 1
ATOM 642 C CA . TYR A 1 78 ? 10.198 -7.163 5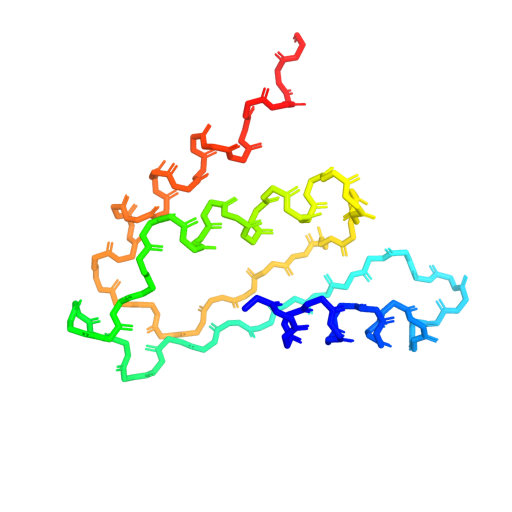.909 1.00 64.75 78 TYR A CA 1
ATOM 643 C C . TYR A 1 78 ? 10.167 -5.716 6.438 1.00 64.75 78 TYR A C 1
ATOM 645 O O . TYR A 1 78 ? 10.346 -5.485 7.630 1.00 64.75 78 TYR A O 1
ATOM 653 N N . PHE A 1 79 ? 9.896 -4.735 5.572 1.00 58.78 79 PHE A N 1
ATOM 654 C CA . PHE A 1 79 ? 9.767 -3.331 5.976 1.00 58.78 79 PHE A CA 1
ATOM 655 C C . PHE A 1 79 ? 8.399 -2.985 6.579 1.00 58.78 79 PHE A C 1
ATOM 657 O O . PHE A 1 79 ? 8.313 -2.072 7.398 1.00 58.78 79 PHE A O 1
ATOM 664 N N . VAL A 1 80 ? 7.337 -3.695 6.189 1.00 61.91 80 VAL A N 1
ATOM 665 C CA . VAL A 1 80 ? 5.985 -3.506 6.736 1.00 61.91 80 VAL A CA 1
ATOM 666 C C . VAL A 1 80 ? 5.850 -4.144 8.126 1.00 61.91 80 VAL A C 1
ATOM 668 O O . VAL A 1 80 ? 5.316 -3.501 9.026 1.00 61.91 80 VAL A O 1
ATOM 671 N N . ASP A 1 81 ? 6.395 -5.350 8.320 1.00 58.84 81 ASP A N 1
ATOM 672 C CA . ASP A 1 81 ? 6.281 -6.152 9.555 1.00 58.84 81 ASP A CA 1
ATOM 673 C C . ASP A 1 81 ? 7.135 -5.635 10.730 1.00 58.84 81 ASP A C 1
ATOM 675 O O . ASP A 1 81 ? 6.969 -6.095 11.861 1.00 58.84 81 ASP A O 1
ATOM 679 N N . ALA A 1 82 ? 8.017 -4.649 10.525 1.00 51.19 82 ALA A N 1
ATOM 680 C CA . ALA A 1 82 ? 8.879 -4.108 11.584 1.00 51.19 82 ALA A CA 1
ATOM 681 C C . ALA A 1 82 ? 8.117 -3.421 12.744 1.00 51.19 82 ALA A C 1
ATOM 683 O O . ALA A 1 82 ? 8.745 -2.974 13.703 1.00 51.19 82 ALA A O 1
ATOM 684 N N . LYS A 1 83 ? 6.781 -3.329 12.682 1.00 49.16 83 LYS A N 1
ATOM 685 C CA . LYS A 1 83 ? 5.936 -2.738 13.731 1.00 49.16 83 LYS A CA 1
ATOM 686 C C . LYS A 1 83 ? 4.843 -3.665 14.283 1.00 49.16 83 LYS A C 1
ATOM 688 O O . LYS A 1 83 ? 3.972 -3.173 14.993 1.00 49.16 83 LYS A O 1
ATOM 693 N N . THR A 1 84 ? 4.881 -4.971 13.996 1.00 44.56 84 THR A N 1
ATOM 694 C CA . THR A 1 84 ? 3.801 -5.900 14.405 1.00 44.56 84 THR A CA 1
ATOM 695 C C . THR A 1 84 ? 4.249 -7.023 15.347 1.00 44.56 84 THR A C 1
ATOM 697 O O . THR A 1 84 ? 3.405 -7.739 15.871 1.00 44.56 84 THR A O 1
ATOM 700 N N . PHE A 1 85 ? 5.541 -7.143 15.658 1.00 35.00 85 PHE A N 1
ATOM 701 C CA . PHE A 1 85 ? 6.007 -8.039 16.723 1.00 35.00 85 PHE A CA 1
ATOM 702 C C . PHE A 1 85 ? 6.618 -7.226 17.866 1.00 35.00 85 PHE A C 1
ATOM 704 O O . PHE A 1 85 ? 7.807 -6.911 17.867 1.00 35.00 85 PHE A O 1
ATOM 711 N N . SER A 1 86 ? 5.743 -6.838 18.797 1.00 38.00 86 SER A N 1
ATOM 712 C CA . SER A 1 86 ? 6.069 -6.645 20.215 1.00 38.00 86 SER A CA 1
ATOM 713 C C . SER A 1 86 ? 6.509 -7.957 20.854 1.00 38.00 86 SER A C 1
ATOM 715 O O . SER A 1 86 ? 5.857 -8.976 20.524 1.00 38.00 86 SER A O 1
#

Radius of gyration: 13.88 Å; chains: 1; bounding box: 32×28×38 Å

Secondary structure (DSSP, 8-state):
-HHHHHHHHHHHHTS-TT---EEEEEE-TT--GGGPPPHHHHHHHHHHHHHHSTT-EEEEEEES--TTHHHHHHHHHHHHGGGT--

Foldseek 3Di:
DVVLVVVVVVVCVPDDPPAQADEEEAECVVPDPVNDDPLVVLLVSLVCCVPPPNPRHPYYHYHPDDPCVVVVVVVSVVSNCPPPDD

Organism: NCBI:txid1685480

Sequence (86 aa):
MKHLVYLLGNAILNLPDDQEQMCWLIDFTDWTLSTSVPIKSAREAINILQNHYPERLAVAFLYNPPRLFEAFWKIVKYFVDAKTFS